Protein AF-A0A081DA79-F1 (afdb_monomer_lite)

Organism: Nonlabens ulvanivorans (NCBI:txid906888)

pLDDT: mean 87.41, std 7.93, range [58.78, 94.81]

Secondary structure (DSSP, 8-state):
--HHHHHHHHHHHHHHHHH---HHHHHHHHHHHHHHTTT-TTHHHHHHHHHHHHHHS---HHHHHHHHHHHHHH--

Sequence (76 aa):
MTQTIREQMVEGCFQVLITTDKTANMAYAVYSLFEFGKEFDWIYPELKPILLQKLDENYGNGFKSSARRIIAKLDY

Foldseek 3Di:
DPPVVLVVLLVVLVCCLVPDLPLVSVLVSLVSLLVCCVVPVVSLVVSLVSLVVVCPPPHDPSNNVSSVVSNVVSVD

Radius of gyration: 11.87 Å; chains: 1; bounding box: 25×27×33 Å

Structure (mmCIF, N/CA/C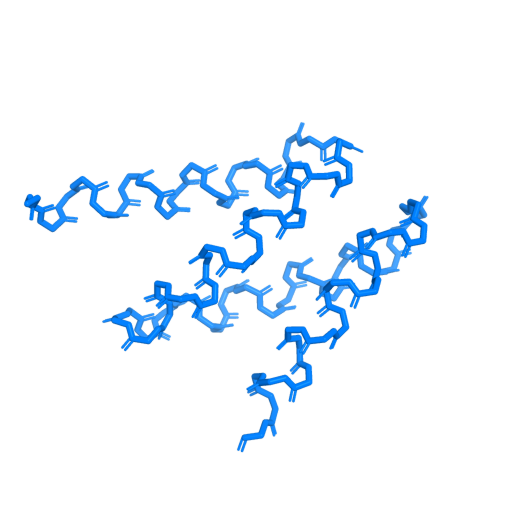/O backbone):
data_AF-A0A081DA79-F1
#
_entry.id   AF-A0A081DA79-F1
#
loop_
_atom_site.group_PDB
_atom_site.id
_atom_site.type_symbol
_atom_site.label_atom_id
_atom_site.label_alt_id
_atom_site.label_comp_id
_atom_site.label_asym_id
_atom_site.label_entity_id
_atom_site.label_seq_id
_atom_site.pdbx_PDB_ins_code
_atom_site.Cartn_x
_atom_site.Cartn_y
_atom_site.Cartn_z
_atom_site.occupancy
_atom_site.B_iso_or_equiv
_atom_site.auth_seq_id
_atom_site.auth_comp_id
_atom_site.auth_asym_id
_atom_site.auth_atom_id
_atom_site.pdbx_PDB_model_num
ATOM 1 N N . MET A 1 1 ? -3.379 10.324 20.409 1.00 58.78 1 MET A N 1
ATOM 2 C CA . MET A 1 1 ? -3.493 10.972 19.083 1.00 58.78 1 MET A CA 1
ATOM 3 C C . MET A 1 1 ? -4.968 11.128 18.761 1.00 58.78 1 MET A C 1
ATOM 5 O O . MET A 1 1 ? -5.699 10.153 18.906 1.00 58.78 1 MET A O 1
ATOM 9 N N . THR A 1 2 ? -5.419 12.327 18.394 1.00 77.44 2 THR A N 1
ATOM 10 C CA . THR A 1 2 ? -6.788 12.546 17.895 1.00 77.44 2 THR A CA 1
ATOM 11 C C . THR A 1 2 ? -6.966 11.838 16.546 1.00 77.44 2 THR A C 1
ATOM 13 O O . THR A 1 2 ? -5.979 11.601 15.849 1.00 77.44 2 THR A O 1
ATOM 16 N N . GLN A 1 3 ? -8.195 11.447 16.200 1.00 77.81 3 GLN A N 1
ATOM 17 C CA . GLN A 1 3 ? -8.506 10.733 14.950 1.00 77.81 3 GLN A CA 1
ATOM 18 C C . GLN A 1 3 ? -7.983 11.490 13.716 1.00 77.81 3 GLN A C 1
ATOM 20 O O . GLN A 1 3 ? -7.316 10.898 12.875 1.00 77.81 3 GLN A O 1
ATOM 25 N N . THR A 1 4 ? -8.110 12.819 13.727 1.00 84.19 4 THR A N 1
ATOM 26 C CA . THR A 1 4 ? -7.619 13.733 12.684 1.00 84.19 4 THR A CA 1
ATOM 27 C C . THR A 1 4 ? -6.124 13.596 12.388 1.00 84.19 4 THR A C 1
ATOM 29 O O . THR A 1 4 ? -5.710 13.674 11.239 1.00 84.19 4 THR A O 1
ATOM 32 N N . ILE A 1 5 ? -5.286 13.355 13.405 1.00 86.12 5 ILE A N 1
ATOM 33 C CA . ILE A 1 5 ? -3.838 13.192 13.192 1.00 86.12 5 ILE A CA 1
ATOM 34 C C . ILE A 1 5 ? -3.552 11.882 12.447 1.00 86.12 5 ILE A C 1
ATOM 36 O O . ILE A 1 5 ? -2.639 11.827 11.628 1.00 86.12 5 ILE A O 1
ATOM 40 N N . ARG A 1 6 ? -4.328 10.823 12.715 1.00 86.81 6 ARG A N 1
ATOM 41 C CA . ARG A 1 6 ? -4.165 9.535 12.026 1.00 86.81 6 ARG A CA 1
ATOM 42 C C . ARG A 1 6 ? -4.607 9.628 10.571 1.00 86.81 6 ARG A C 1
ATOM 44 O O . ARG A 1 6 ? -3.893 9.138 9.706 1.00 86.81 6 ARG A O 1
ATOM 51 N N . GLU A 1 7 ? -5.704 10.324 10.295 1.00 87.81 7 GLU A N 1
ATOM 52 C CA . GLU A 1 7 ? -6.154 10.592 8.923 1.00 87.81 7 GLU A CA 1
ATOM 53 C C . GLU A 1 7 ? -5.099 11.379 8.133 1.00 87.81 7 GLU A C 1
ATOM 55 O O . GLU A 1 7 ? -4.715 10.960 7.045 1.00 87.81 7 GLU A O 1
ATOM 60 N N . GLN A 1 8 ? -4.508 12.423 8.726 1.00 90.62 8 GLN A N 1
ATOM 61 C CA . GLN A 1 8 ? -3.407 13.170 8.101 1.00 90.62 8 GLN A CA 1
ATOM 62 C C . GLN A 1 8 ? -2.161 12.308 7.839 1.00 90.62 8 GLN A C 1
ATOM 64 O O . GLN A 1 8 ? -1.477 12.483 6.829 1.00 90.62 8 GLN A O 1
ATOM 69 N N . MET A 1 9 ? -1.842 11.362 8.730 1.00 92.38 9 MET A N 1
ATOM 70 C CA . MET A 1 9 ? -0.752 10.405 8.502 1.00 92.38 9 MET A CA 1
ATOM 71 C C . MET A 1 9 ? -1.055 9.471 7.326 1.00 92.38 9 MET A C 1
ATOM 73 O O . MET A 1 9 ? -0.165 9.204 6.515 1.00 92.38 9 MET A O 1
ATOM 77 N N . VAL A 1 10 ? -2.296 8.992 7.225 1.00 93.69 10 VAL A N 1
ATOM 78 C CA . VAL A 1 10 ? -2.762 8.139 6.125 1.00 93.69 10 VAL A CA 1
ATOM 79 C C . VAL A 1 10 ? -2.691 8.896 4.797 1.00 93.69 10 VAL A C 1
ATOM 81 O O . VAL A 1 10 ? -2.080 8.397 3.852 1.00 93.69 10 VAL A O 1
ATOM 84 N N . GLU A 1 11 ? -3.208 10.125 4.742 1.00 92.75 11 GLU A N 1
ATOM 85 C CA . GLU A 1 11 ? -3.107 11.003 3.568 1.00 92.75 11 GLU A CA 1
ATOM 86 C C . GLU A 1 11 ? -1.650 11.230 3.152 1.00 92.75 11 GLU A C 1
ATOM 88 O O . GLU A 1 11 ? -1.300 11.074 1.982 1.00 92.75 11 GLU A O 1
ATOM 93 N N . GLY A 1 12 ? -0.767 11.514 4.115 1.00 94.44 12 GLY A N 1
ATOM 94 C CA . GLY A 1 12 ? 0.663 11.664 3.856 1.00 94.44 12 GLY A CA 1
ATOM 95 C C . GLY A 1 12 ? 1.295 10.401 3.263 1.00 94.44 12 GLY A C 1
ATOM 96 O O . GLY A 1 12 ? 2.103 10.490 2.338 1.00 94.44 12 GLY A O 1
ATOM 97 N N . CYS A 1 13 ? 0.907 9.215 3.738 1.00 94.25 13 CYS A N 1
ATOM 98 C CA . CYS A 1 13 ? 1.394 7.949 3.186 1.00 94.25 13 CYS A CA 1
ATOM 99 C C . CYS A 1 13 ? 0.901 7.719 1.750 1.00 94.25 13 CYS A C 1
ATOM 101 O O . CYS A 1 13 ? 1.690 7.297 0.902 1.00 94.25 13 CYS A O 1
ATOM 103 N N . PHE A 1 14 ? -0.359 8.038 1.444 1.00 93.75 14 PHE A N 1
ATOM 104 C CA . PHE A 1 14 ? -0.866 7.988 0.070 1.00 93.75 14 PHE A CA 1
ATOM 105 C C . PHE A 1 14 ? -0.150 8.994 -0.837 1.00 93.75 14 PHE A C 1
ATOM 107 O O . PHE A 1 14 ? 0.274 8.637 -1.937 1.00 93.75 14 PHE A O 1
ATOM 114 N N . GLN A 1 15 ? 0.098 10.213 -0.355 1.00 93.44 15 GLN A N 1
ATOM 115 C CA . GLN A 1 15 ? 0.867 11.213 -1.093 1.00 93.44 15 GLN A CA 1
ATOM 116 C C . GLN A 1 15 ? 2.286 10.717 -1.401 1.00 93.44 15 GLN A C 1
ATOM 118 O O . GLN A 1 15 ? 2.793 10.928 -2.504 1.00 93.44 15 GLN A O 1
ATOM 123 N N . VAL A 1 16 ? 2.929 10.009 -0.468 1.00 92.31 16 VAL A N 1
ATOM 124 C CA . VAL A 1 16 ? 4.231 9.375 -0.721 1.00 92.31 16 VAL A CA 1
ATOM 125 C C . VAL A 1 16 ? 4.137 8.388 -1.883 1.00 92.31 16 VAL A C 1
ATOM 127 O O . VAL A 1 16 ? 4.979 8.463 -2.773 1.00 92.31 16 VAL A O 1
ATOM 130 N N . LEU A 1 17 ? 3.116 7.524 -1.933 1.00 89.44 17 LEU A N 1
ATOM 131 C CA . LEU A 1 17 ? 2.939 6.576 -3.044 1.00 89.44 17 LEU A CA 1
ATOM 132 C C . LEU A 1 17 ? 2.741 7.270 -4.396 1.00 89.44 17 LEU A C 1
ATOM 134 O O . LEU A 1 17 ? 3.182 6.747 -5.412 1.00 89.44 17 LEU A O 1
ATOM 138 N N . ILE A 1 18 ? 2.109 8.442 -4.419 1.00 87.69 18 ILE A N 1
ATOM 139 C CA . ILE A 1 18 ? 1.820 9.174 -5.659 1.00 87.69 18 ILE A CA 1
ATOM 140 C C . ILE A 1 18 ? 3.036 9.973 -6.144 1.00 87.69 18 ILE A C 1
ATOM 142 O O . ILE A 1 18 ? 3.279 10.058 -7.345 1.00 87.69 18 ILE A O 1
ATOM 146 N N . THR A 1 19 ? 3.798 10.567 -5.223 1.00 87.88 19 THR A N 1
ATOM 147 C CA . THR A 1 19 ? 4.707 11.684 -5.554 1.00 87.88 19 THR A CA 1
ATOM 148 C C . THR A 1 19 ? 6.186 11.334 -5.467 1.00 87.88 19 THR A C 1
ATOM 150 O O . THR A 1 19 ? 7.030 12.145 -5.842 1.00 87.88 19 THR A O 1
ATOM 153 N N . THR A 1 20 ? 6.527 10.151 -4.947 1.00 83.88 20 THR A N 1
ATOM 154 C CA . THR A 1 20 ? 7.920 9.721 -4.814 1.00 83.88 20 THR A CA 1
ATOM 155 C C . THR A 1 20 ? 8.259 8.553 -5.729 1.00 83.88 20 THR A C 1
ATOM 157 O O . THR A 1 20 ? 7.529 7.575 -5.808 1.00 83.88 20 THR A O 1
ATOM 160 N N . ASP A 1 21 ? 9.456 8.597 -6.311 1.00 82.25 21 ASP A N 1
ATOM 161 C CA . ASP A 1 21 ? 10.075 7.449 -6.986 1.00 82.25 21 ASP A CA 1
ATOM 162 C C . ASP A 1 21 ? 11.042 6.684 -6.064 1.00 82.25 21 ASP A C 1
ATOM 164 O O . ASP A 1 21 ? 11.672 5.693 -6.445 1.00 82.25 21 ASP A O 1
ATOM 168 N N . LYS A 1 22 ? 11.173 7.129 -4.806 1.00 86.00 22 LYS A N 1
ATOM 169 C CA . LYS A 1 22 ? 12.008 6.472 -3.796 1.00 86.00 22 LYS A CA 1
ATOM 170 C C . LYS A 1 22 ? 11.334 5.188 -3.316 1.00 86.00 22 LYS A C 1
ATOM 172 O O . LYS A 1 22 ? 10.508 5.198 -2.405 1.00 86.00 22 LYS A O 1
ATOM 177 N N . THR A 1 23 ? 11.758 4.066 -3.889 1.00 85.88 23 THR A N 1
ATOM 178 C CA . THR A 1 23 ? 11.230 2.718 -3.608 1.00 85.88 23 THR A CA 1
ATOM 179 C C . THR A 1 23 ? 11.206 2.347 -2.123 1.00 85.88 23 THR A C 1
ATOM 181 O O . THR A 1 23 ? 10.258 1.703 -1.679 1.00 85.88 23 THR A O 1
ATOM 184 N N . ALA A 1 24 ? 12.198 2.789 -1.340 1.00 88.00 24 ALA A N 1
ATOM 185 C CA . ALA A 1 24 ? 12.232 2.573 0.107 1.00 88.00 24 ALA A CA 1
ATOM 186 C C . ALA A 1 24 ? 11.095 3.312 0.834 1.00 88.00 24 ALA A C 1
ATOM 188 O O . ALA A 1 24 ? 10.388 2.707 1.636 1.00 88.00 24 ALA A O 1
ATOM 189 N N . ASN A 1 25 ? 10.879 4.593 0.518 1.00 89.94 25 ASN A N 1
ATOM 190 C CA . ASN A 1 25 ? 9.821 5.401 1.130 1.00 89.94 25 ASN A CA 1
ATOM 191 C C . ASN A 1 25 ? 8.443 4.833 0.795 1.00 89.94 25 ASN A C 1
ATOM 193 O O . ASN A 1 25 ? 7.602 4.706 1.682 1.00 89.94 25 ASN A O 1
ATOM 197 N N . MET A 1 26 ? 8.243 4.433 -0.464 1.00 90.25 26 MET A N 1
ATOM 198 C CA . MET A 1 26 ? 7.008 3.775 -0.873 1.00 90.25 26 MET A CA 1
ATOM 199 C C . MET A 1 26 ? 6.786 2.489 -0.080 1.00 90.25 26 MET A C 1
ATOM 201 O O . MET A 1 26 ? 5.710 2.313 0.473 1.00 90.25 26 MET A O 1
ATOM 205 N N . ALA A 1 27 ? 7.796 1.622 0.062 1.00 91.00 27 ALA A N 1
ATOM 206 C CA . ALA A 1 27 ? 7.651 0.384 0.829 1.00 91.00 27 ALA A CA 1
ATOM 207 C C . ALA A 1 27 ? 7.178 0.645 2.272 1.00 91.00 27 ALA A C 1
ATOM 209 O O . ALA A 1 27 ? 6.217 0.017 2.713 1.00 91.00 27 ALA A O 1
ATOM 210 N N . TYR A 1 28 ? 7.786 1.603 2.980 1.00 92.12 28 TYR A N 1
ATOM 211 C CA . TYR A 1 28 ? 7.352 1.978 4.333 1.00 92.12 28 TYR A CA 1
ATOM 212 C C . TYR A 1 28 ? 5.933 2.560 4.369 1.00 92.12 28 TYR A C 1
ATOM 214 O O . TYR A 1 28 ? 5.169 2.233 5.281 1.00 92.12 28 TYR A O 1
ATOM 222 N N . ALA A 1 29 ? 5.556 3.369 3.374 1.00 93.81 29 ALA A N 1
ATOM 223 C C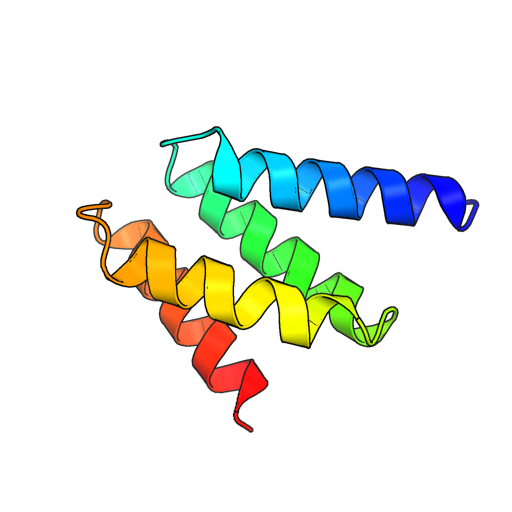A . ALA A 1 29 ? 4.198 3.893 3.255 1.00 93.81 29 ALA A CA 1
ATOM 224 C C . ALA A 1 29 ? 3.174 2.763 3.068 1.00 93.81 29 ALA A C 1
ATOM 226 O O . ALA A 1 29 ? 2.160 2.749 3.759 1.00 93.81 29 ALA A O 1
ATOM 227 N N . VAL A 1 30 ? 3.468 1.762 2.227 1.00 93.00 30 VAL A N 1
ATOM 228 C CA . VAL A 1 30 ? 2.580 0.602 2.038 1.00 93.00 30 VAL A CA 1
ATOM 229 C C . VAL A 1 30 ? 2.386 -0.176 3.341 1.00 93.00 30 VAL A C 1
ATOM 231 O O . VAL A 1 30 ? 1.255 -0.508 3.685 1.00 93.00 30 VAL A O 1
ATOM 234 N N . TYR A 1 31 ? 3.462 -0.461 4.082 1.00 93.94 31 TYR A N 1
ATOM 235 C CA . TYR A 1 31 ? 3.341 -1.161 5.366 1.00 93.94 31 TYR A CA 1
ATOM 236 C C . TYR A 1 31 ? 2.524 -0.357 6.382 1.00 93.94 31 TYR A C 1
ATOM 238 O O . TYR A 1 31 ? 1.694 -0.932 7.081 1.00 93.94 31 TYR A O 1
ATOM 246 N N . SER A 1 32 ? 2.720 0.961 6.429 1.00 94.50 32 SER A N 1
ATOM 247 C CA . SER A 1 32 ? 1.975 1.843 7.333 1.00 94.50 32 SER A CA 1
ATOM 248 C C . SER A 1 32 ? 0.485 1.865 6.986 1.00 94.50 32 SER A C 1
ATOM 250 O O . SER A 1 32 ? -0.349 1.654 7.861 1.00 94.50 32 SER A O 1
ATOM 252 N N . LEU A 1 33 ? 0.142 2.031 5.703 1.00 94.81 33 LEU A N 1
ATOM 253 C CA . LEU A 1 33 ? -1.243 1.996 5.220 1.00 94.81 33 LEU A CA 1
ATOM 254 C C . LEU A 1 33 ? -1.906 0.638 5.474 1.00 94.81 33 LEU A C 1
ATOM 256 O O . LEU A 1 33 ? -3.072 0.587 5.852 1.00 94.81 33 LEU A O 1
ATOM 260 N N . PHE A 1 34 ? -1.166 -0.464 5.338 1.00 94.50 34 PHE A N 1
ATOM 261 C CA . PHE A 1 34 ? -1.695 -1.789 5.656 1.00 94.50 34 PHE A CA 1
ATOM 262 C C . PHE A 1 34 ? -2.082 -1.931 7.138 1.00 94.50 34 PHE A C 1
ATOM 264 O O . PHE A 1 34 ? -3.115 -2.524 7.453 1.00 94.50 34 PHE A O 1
ATOM 271 N N . G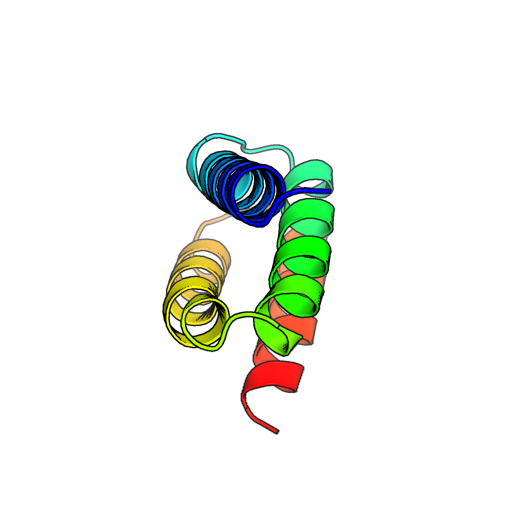LU A 1 35 ? -1.274 -1.387 8.049 1.00 93.50 35 GLU A N 1
ATOM 272 C CA . GLU A 1 35 ? -1.595 -1.384 9.479 1.00 93.50 35 GLU A CA 1
ATOM 273 C C . GLU A 1 35 ? -2.768 -0.449 9.795 1.00 93.50 35 GLU A C 1
ATOM 275 O O . GLU A 1 35 ? -3.670 -0.847 10.529 1.00 93.50 35 GLU A O 1
ATOM 280 N N . PHE A 1 36 ? -2.819 0.742 9.186 1.00 93.00 36 PHE A N 1
ATOM 281 C CA . PHE A 1 36 ? -3.955 1.652 9.350 1.00 93.00 36 PHE A CA 1
ATOM 282 C C . PHE A 1 36 ? -5.262 1.077 8.806 1.00 93.00 36 PHE A C 1
ATOM 284 O O . PHE A 1 36 ? -6.312 1.322 9.389 1.00 93.00 36 PHE A O 1
ATOM 291 N N . GLY A 1 37 ? -5.230 0.271 7.745 1.00 91.12 37 GLY A N 1
ATOM 292 C CA . GLY A 1 37 ? -6.450 -0.336 7.216 1.00 91.12 37 GLY A CA 1
ATOM 293 C C . GLY A 1 37 ? -7.100 -1.373 8.139 1.00 91.12 37 GLY A C 1
ATOM 294 O O . GLY A 1 37 ? -8.240 -1.748 7.904 1.00 91.12 37 GLY A O 1
ATOM 295 N N . LYS A 1 38 ? -6.430 -1.786 9.228 1.00 90.25 38 LYS A N 1
ATOM 296 C CA . LYS A 1 38 ? -7.067 -2.564 10.308 1.00 90.25 38 LYS A CA 1
ATOM 297 C C . LYS A 1 38 ? -7.978 -1.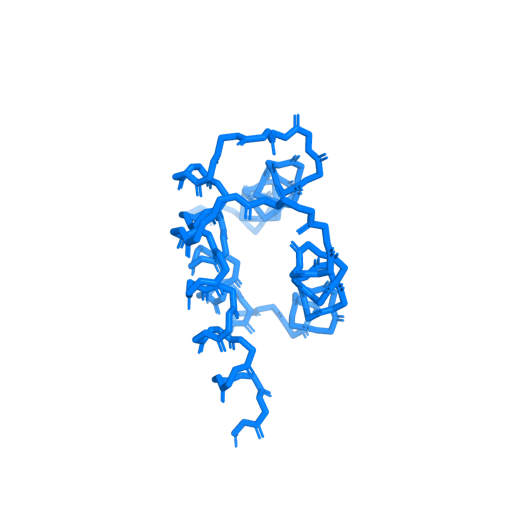706 11.192 1.00 90.25 38 LYS A C 1
ATOM 299 O O . LYS A 1 38 ? -8.833 -2.246 11.882 1.00 90.25 38 LYS A O 1
ATOM 304 N N . GLU A 1 39 ? -7.736 -0.395 11.229 1.00 89.62 39 GLU A N 1
ATOM 305 C CA . GLU A 1 39 ? -8.544 0.596 11.954 1.00 89.62 39 GLU A CA 1
ATOM 306 C C . GLU A 1 39 ? -9.545 1.294 11.019 1.00 89.62 39 GLU A C 1
ATOM 308 O O . GLU A 1 39 ? -10.635 1.660 11.452 1.00 89.62 39 GLU A O 1
ATOM 313 N N . PHE A 1 40 ? -9.185 1.475 9.745 1.00 90.50 40 PHE A N 1
ATOM 314 C CA . PHE A 1 40 ? -9.963 2.216 8.756 1.00 90.50 40 PHE A CA 1
ATOM 315 C C . PHE A 1 40 ? -10.286 1.349 7.534 1.00 90.50 40 PHE A C 1
ATOM 317 O O . PHE A 1 40 ? -9.455 1.177 6.639 1.00 90.50 40 PHE A O 1
ATOM 324 N N . ASP A 1 41 ? -11.530 0.882 7.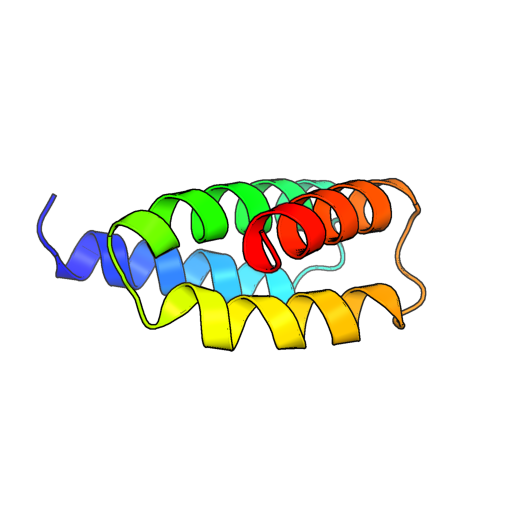447 1.00 90.25 41 ASP A N 1
ATOM 325 C CA . ASP A 1 41 ? -11.983 -0.043 6.396 1.00 90.25 41 ASP A CA 1
ATOM 326 C C . ASP A 1 41 ? -11.832 0.514 4.969 1.00 90.25 41 ASP A C 1
ATOM 328 O O . ASP A 1 41 ? -11.706 -0.240 4.007 1.00 90.25 41 ASP A O 1
ATOM 332 N N . TRP A 1 42 ? -11.815 1.842 4.817 1.00 91.38 42 TRP A N 1
ATOM 333 C CA . TRP A 1 42 ? -11.683 2.512 3.523 1.00 91.38 42 TRP A CA 1
ATOM 334 C C . TRP A 1 42 ? -10.258 2.475 2.951 1.00 91.38 42 TRP A C 1
ATOM 336 O O . TRP A 1 42 ? -10.074 2.695 1.758 1.00 91.38 42 TRP A O 1
ATOM 346 N N . ILE A 1 43 ? -9.233 2.166 3.754 1.00 94.00 43 ILE A N 1
ATOM 347 C CA . ILE A 1 43 ? -7.840 2.214 3.282 1.00 94.00 43 ILE A CA 1
ATOM 348 C C . ILE A 1 43 ? -7.524 1.051 2.343 1.00 94.00 43 ILE A C 1
ATOM 350 O O . ILE A 1 43 ? -6.842 1.244 1.342 1.00 94.00 43 ILE A O 1
ATOM 354 N N . TYR A 1 44 ? -7.998 -0.160 2.632 1.00 93.75 44 TYR A N 1
ATOM 355 C CA . TYR A 1 44 ? -7.745 -1.334 1.790 1.00 93.75 44 TYR A CA 1
ATOM 356 C C . TYR A 1 44 ? -8.309 -1.240 0.364 1.00 93.75 44 TYR A C 1
ATOM 358 O O . TYR A 1 44 ? -7.544 -1.534 -0.566 1.00 93.75 44 TYR A O 1
ATOM 366 N N . PRO A 1 45 ? -9.574 -0.820 0.144 1.00 93.75 45 PRO A N 1
ATOM 367 C CA . PRO A 1 45 ? -10.103 -0.656 -1.207 1.00 93.75 45 PRO A CA 1
ATOM 368 C C . PRO A 1 45 ? -9.368 0.427 -2.009 1.00 93.75 45 PRO A C 1
ATOM 370 O O . PRO A 1 45 ? -9.235 0.265 -3.217 1.00 93.75 45 PRO A O 1
ATOM 373 N N . GLU A 1 46 ? -8.816 1.458 -1.359 1.00 93.44 46 GLU A N 1
ATOM 374 C CA . GLU A 1 46 ? -8.014 2.505 -2.015 1.00 93.44 46 GLU A CA 1
ATOM 375 C C . GLU A 1 46 ? -6.550 2.085 -2.245 1.00 93.44 46 GLU A C 1
ATOM 377 O O . GLU A 1 46 ? -5.943 2.383 -3.274 1.00 93.44 46 GLU A O 1
ATOM 382 N N . LEU A 1 47 ? -5.957 1.338 -1.310 1.00 93.25 47 LEU A N 1
ATOM 383 C CA . LEU A 1 47 ? -4.557 0.920 -1.377 1.00 93.25 47 LEU A CA 1
ATOM 384 C C . LEU A 1 47 ? -4.310 -0.092 -2.502 1.00 93.25 47 LEU A C 1
ATOM 386 O O . LEU A 1 47 ? -3.331 0.032 -3.240 1.00 93.25 47 LEU A O 1
ATOM 390 N N . LYS A 1 48 ? -5.181 -1.098 -2.649 1.00 92.56 48 LYS A N 1
ATOM 391 C CA . LYS A 1 48 ? -5.016 -2.175 -3.641 1.00 92.56 48 LYS A CA 1
ATOM 392 C C . LYS A 1 48 ? -4.839 -1.665 -5.087 1.00 92.56 48 LYS A C 1
ATOM 394 O O . LYS A 1 48 ? -3.852 -2.071 -5.707 1.00 92.56 48 LYS A O 1
ATOM 399 N N . PRO A 1 49 ? -5.705 -0.792 -5.642 1.00 92.00 49 PRO A N 1
ATOM 400 C CA . PRO A 1 49 ? -5.552 -0.303 -7.014 1.00 92.00 49 PRO A CA 1
ATOM 401 C C . PRO A 1 49 ? -4.269 0.511 -7.215 1.00 92.00 49 PRO A C 1
ATOM 403 O O . PRO A 1 49 ? -3.599 0.332 -8.231 1.00 92.00 49 PRO A O 1
ATOM 406 N N . ILE A 1 50 ? -3.868 1.324 -6.230 1.00 90.88 50 ILE A N 1
ATOM 407 C CA . ILE A 1 50 ? -2.613 2.091 -6.287 1.00 90.88 50 ILE A CA 1
ATOM 408 C C . ILE A 1 50 ? -1.413 1.142 -6.363 1.00 90.88 50 ILE A C 1
ATOM 410 O O . ILE A 1 50 ? -0.515 1.333 -7.182 1.00 90.88 50 ILE A O 1
ATOM 414 N N . LEU A 1 51 ? -1.391 0.084 -5.545 1.00 90.50 51 LEU A N 1
ATOM 415 C CA . LEU A 1 51 ? -0.310 -0.903 -5.591 1.00 90.50 51 LEU A CA 1
ATOM 416 C C . LEU A 1 51 ? -0.256 -1.647 -6.925 1.00 90.50 51 LEU A C 1
ATOM 418 O O . LEU A 1 51 ? 0.841 -1.876 -7.428 1.00 90.50 51 LEU A O 1
ATOM 422 N N . LEU A 1 52 ? -1.407 -2.015 -7.494 1.00 90.06 52 LEU A N 1
ATOM 423 C CA . LEU A 1 52 ? -1.475 -2.676 -8.800 1.00 90.06 52 LEU A CA 1
ATOM 424 C C . LEU A 1 52 ? -0.921 -1.769 -9.904 1.00 90.06 52 LEU A C 1
ATOM 426 O O . LEU A 1 52 ? 0.000 -2.175 -10.606 1.00 90.06 52 LEU A O 1
ATOM 430 N N . GLN A 1 53 ? -1.370 -0.514 -9.962 1.00 88.06 53 GLN A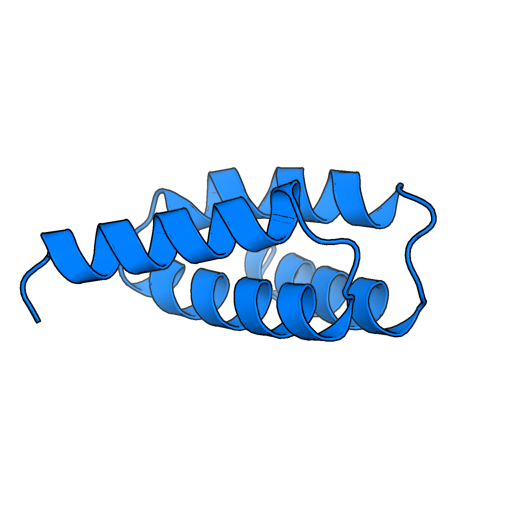 N 1
ATOM 431 C CA . GLN A 1 53 ? -0.849 0.477 -10.906 1.00 88.06 53 GLN A CA 1
ATOM 432 C C . GLN A 1 53 ? 0.676 0.634 -10.777 1.00 88.06 53 GLN A C 1
ATOM 434 O O . GLN A 1 53 ? 1.407 0.596 -11.766 1.00 88.06 53 GLN A O 1
ATOM 439 N N . LYS A 1 54 ? 1.184 0.723 -9.543 1.00 84.38 54 LYS A N 1
ATOM 440 C CA . LYS A 1 54 ? 2.622 0.850 -9.276 1.00 84.38 54 LYS A CA 1
ATOM 441 C C . LYS A 1 54 ? 3.423 -0.425 -9.566 1.00 84.38 54 LYS A C 1
ATOM 443 O O . LYS A 1 54 ? 4.643 -0.357 -9.714 1.00 84.38 54 LYS A O 1
ATOM 448 N N . LEU A 1 55 ? 2.792 -1.596 -9.637 1.00 84.88 55 LEU A N 1
ATOM 449 C CA . LEU A 1 55 ? 3.458 -2.828 -10.068 1.00 84.88 55 LEU A CA 1
ATOM 450 C C . LEU A 1 55 ? 3.667 -2.871 -11.584 1.00 84.88 55 LEU A C 1
ATOM 452 O O . LEU A 1 55 ? 4.711 -3.375 -12.020 1.00 84.88 55 LEU A O 1
ATOM 456 N N . ASP A 1 56 ? 2.706 -2.337 -12.341 1.00 83.00 56 ASP A N 1
ATOM 457 C CA . ASP A 1 56 ? 2.779 -2.185 -13.797 1.00 83.00 56 ASP A CA 1
ATOM 458 C C . ASP A 1 56 ? 3.792 -1.108 -14.211 1.00 83.00 56 ASP A C 1
ATOM 460 O O . ASP A 1 56 ? 4.487 -1.249 -15.219 1.00 83.00 56 ASP A O 1
ATOM 464 N N . GLU A 1 57 ? 3.962 -0.067 -13.394 1.00 79.88 57 GLU A N 1
ATOM 465 C CA . GLU A 1 57 ? 5.014 0.929 -13.591 1.00 79.88 57 GLU A CA 1
ATOM 466 C C . GLU A 1 57 ? 6.426 0.303 -13.467 1.00 79.88 57 GLU A C 1
ATOM 468 O O . GLU A 1 57 ? 6.681 -0.663 -12.731 1.00 79.88 57 GLU A O 1
ATOM 473 N N . ASN A 1 58 ? 7.399 0.842 -14.214 1.00 67.75 58 ASN A N 1
ATOM 474 C CA . ASN A 1 58 ? 8.756 0.286 -14.319 1.00 67.75 58 ASN A CA 1
ATOM 475 C C . ASN A 1 58 ? 9.638 0.621 -13.091 1.00 67.75 58 ASN A C 1
ATOM 477 O O . ASN A 1 58 ? 10.788 1.035 -13.219 1.00 67.75 58 ASN A O 1
ATOM 481 N N . TYR A 1 59 ? 9.089 0.473 -11.881 1.00 67.62 59 TYR A N 1
ATOM 482 C CA . TYR A 1 59 ? 9.798 0.693 -10.622 1.00 67.62 59 TYR A CA 1
ATOM 483 C C . TYR A 1 59 ? 10.771 -0.440 -10.283 1.00 67.62 59 TYR A C 1
ATOM 485 O O . TYR A 1 59 ? 10.581 -1.599 -10.659 1.00 67.62 59 TYR A O 1
ATOM 493 N N . GLY A 1 60 ? 11.806 -0.110 -9.504 1.00 64.62 60 GLY A N 1
ATOM 494 C CA . GLY A 1 60 ? 12.821 -1.067 -9.061 1.00 64.62 60 GLY A CA 1
ATOM 495 C C . GLY A 1 60 ? 12.258 -2.254 -8.260 1.00 64.62 60 GLY A C 1
ATOM 496 O O . GLY A 1 60 ? 11.284 -2.131 -7.512 1.00 64.62 60 GLY A O 1
ATOM 497 N N . ASN A 1 61 ? 12.928 -3.409 -8.369 1.00 71.81 61 ASN A N 1
ATOM 498 C CA . ASN A 1 61 ? 12.499 -4.709 -7.821 1.00 71.81 61 ASN A CA 1
ATOM 499 C C . ASN A 1 61 ? 12.168 -4.718 -6.311 1.00 71.81 61 ASN A C 1
ATOM 501 O O . ASN A 1 61 ? 11.353 -5.530 -5.861 1.00 71.81 61 ASN A O 1
ATOM 505 N N . GLY A 1 62 ? 12.766 -3.818 -5.520 1.00 72.38 62 GLY A N 1
ATOM 506 C CA . GLY A 1 62 ? 12.553 -3.743 -4.069 1.00 72.38 62 GLY A CA 1
ATOM 507 C C . GLY A 1 62 ? 11.128 -3.338 -3.671 1.00 72.38 62 GLY A C 1
ATOM 508 O O . GLY A 1 62 ? 10.519 -3.976 -2.810 1.00 72.38 62 GLY A O 1
ATOM 509 N N . PHE A 1 63 ? 10.554 -2.329 -4.338 1.00 83.25 63 PHE A N 1
ATOM 510 C CA . PHE A 1 63 ? 9.175 -1.905 -4.071 1.00 83.25 63 PHE A CA 1
ATOM 511 C C . PHE A 1 63 ? 8.169 -2.964 -4.535 1.00 83.25 63 PHE A C 1
ATOM 513 O O . PHE A 1 63 ? 7.265 -3.327 -3.781 1.00 83.25 63 PHE A O 1
ATOM 520 N N . LYS A 1 64 ? 8.383 -3.538 -5.730 1.00 84.88 64 LYS A N 1
ATOM 521 C CA . LYS A 1 64 ? 7.493 -4.556 -6.313 1.00 84.88 64 LYS A CA 1
ATOM 522 C C . LYS A 1 64 ? 7.294 -5.761 -5.392 1.00 84.88 64 LYS A C 1
ATOM 524 O O . LYS A 1 64 ? 6.188 -6.279 -5.272 1.00 84.88 64 LYS A O 1
ATOM 529 N N . SER A 1 65 ? 8.348 -6.176 -4.693 1.00 86.75 65 SER A N 1
ATOM 530 C CA . SER A 1 65 ? 8.276 -7.277 -3.725 1.00 86.75 65 SER A CA 1
ATOM 531 C C . SER A 1 65 ? 7.385 -6.938 -2.521 1.00 86.75 65 SER A C 1
ATOM 533 O O . SER A 1 65 ? 6.572 -7.761 -2.101 1.00 86.75 65 SER A O 1
ATOM 535 N N . SER A 1 66 ? 7.493 -5.714 -1.994 1.00 87.81 66 SER A N 1
ATOM 536 C CA . SER A 1 66 ? 6.676 -5.245 -0.864 1.00 87.81 66 SER A CA 1
ATOM 537 C C . SER A 1 66 ? 5.206 -5.086 -1.258 1.00 87.81 66 SER A C 1
ATOM 539 O O . SER A 1 66 ? 4.329 -5.576 -0.549 1.00 87.81 66 SER A O 1
ATOM 541 N N . ALA A 1 67 ? 4.936 -4.487 -2.422 1.00 89.38 67 ALA A N 1
ATOM 542 C CA . ALA A 1 67 ? 3.582 -4.316 -2.946 1.00 89.38 67 ALA A CA 1
ATOM 543 C C . ALA A 1 67 ? 2.872 -5.665 -3.158 1.00 89.38 67 ALA A C 1
ATOM 545 O O . ALA A 1 67 ? 1.765 -5.855 -2.658 1.00 89.38 67 ALA A O 1
ATOM 546 N N . ARG A 1 68 ? 3.533 -6.648 -3.791 1.00 90.25 68 ARG A N 1
ATOM 547 C CA . ARG A 1 68 ? 2.974 -8.004 -3.968 1.00 90.25 68 ARG A CA 1
ATOM 548 C C . ARG A 1 68 ? 2.654 -8.688 -2.642 1.00 90.25 68 ARG A C 1
ATOM 550 O O . ARG A 1 68 ? 1.601 -9.302 -2.515 1.00 90.25 68 ARG A O 1
ATOM 557 N N . ARG A 1 69 ? 3.547 -8.574 -1.651 1.00 91.62 69 ARG A N 1
ATOM 558 C CA . ARG A 1 69 ? 3.335 -9.159 -0.319 1.00 91.62 69 ARG A CA 1
ATOM 559 C C . ARG A 1 69 ? 2.090 -8.588 0.351 1.00 91.62 69 ARG A C 1
ATOM 561 O O . ARG A 1 69 ? 1.383 -9.325 1.025 1.00 91.62 69 ARG A O 1
ATOM 568 N N . ILE A 1 70 ? 1.853 -7.289 0.198 1.00 92.88 70 ILE A N 1
ATOM 569 C CA . ILE A 1 70 ? 0.718 -6.610 0.823 1.00 92.88 70 ILE A CA 1
ATOM 570 C C . ILE A 1 70 ? -0.574 -6.939 0.084 1.00 92.88 70 ILE A C 1
ATOM 572 O O . ILE A 1 70 ? -1.532 -7.317 0.739 1.00 92.88 70 ILE A O 1
ATOM 576 N N . ILE A 1 71 ? -0.579 -6.935 -1.252 1.00 91.00 71 ILE A N 1
ATOM 577 C CA . ILE A 1 71 ? -1.738 -7.386 -2.039 1.00 91.00 71 ILE A CA 1
ATOM 578 C C . ILE A 1 71 ? -2.139 -8.816 -1.652 1.00 91.00 71 ILE A C 1
ATOM 580 O O . ILE A 1 71 ? -3.304 -9.062 -1.371 1.00 91.00 71 ILE A O 1
ATOM 584 N N . ALA A 1 72 ? -1.175 -9.734 -1.528 1.00 91.69 72 ALA A N 1
ATOM 585 C CA . ALA A 1 72 ? -1.454 -11.107 -1.102 1.00 91.69 72 ALA A CA 1
ATOM 586 C C . ALA A 1 72 ? -2.074 -11.201 0.305 1.00 91.69 72 ALA A C 1
ATOM 588 O O . ALA A 1 72 ? -2.809 -12.141 0.578 1.00 91.69 72 ALA A O 1
ATOM 589 N N . LYS A 1 73 ? -1.789 -10.242 1.196 1.00 90.06 73 LYS A N 1
ATOM 590 C CA . LYS A 1 73 ? -2.435 -10.147 2.514 1.00 90.06 73 LYS A CA 1
ATOM 591 C C . LYS A 1 73 ? -3.833 -9.526 2.465 1.00 90.06 73 LYS A C 1
ATOM 593 O O . LYS A 1 73 ? -4.571 -9.707 3.419 1.00 90.06 73 LYS A O 1
ATOM 598 N N . LEU A 1 74 ? -4.153 -8.752 1.428 1.00 87.44 74 LEU A N 1
ATOM 599 C CA . LEU A 1 74 ? -5.469 -8.129 1.242 1.00 87.44 74 LEU A CA 1
ATOM 600 C C . LEU A 1 74 ? -6.473 -9.072 0.561 1.00 87.44 74 LEU A C 1
ATOM 602 O O . LEU A 1 74 ? -7.672 -8.853 0.673 1.00 87.44 74 LEU A O 1
ATOM 606 N N . ASP A 1 75 ? -5.992 -10.075 -0.179 1.00 80.94 75 ASP A N 1
ATOM 607 C CA . ASP A 1 75 ? -6.814 -11.101 -0.845 1.00 80.94 75 ASP A CA 1
ATOM 608 C C . ASP A 1 75 ? -7.100 -12.341 0.027 1.00 80.94 75 ASP A C 1
ATOM 610 O O . ASP A 1 75 ? -7.808 -13.240 -0.426 1.00 80.94 75 ASP A O 1
ATOM 614 N N . TYR A 1 76 ? -6.544 -12.412 1.242 1.00 61.59 76 TYR A N 1
ATOM 615 C CA . TYR A 1 76 ? -6.730 -13.523 2.184 1.00 61.59 76 TYR A CA 1
ATOM 616 C C . TYR A 1 76 ? -7.692 -13.133 3.305 1.00 61.59 76 TYR A C 1
ATOM 618 O O . TYR A 1 76 ? -8.589 -13.946 3.617 1.00 61.59 76 TYR A O 1
#